Protein AF-A0A968XQ64-F1 (afdb_monomer_lite)

Secondary structure (DSSP, 8-state):
-EEEESS-EEEEPTT--HHHHHHHHHHT----S-SEEEEPTTPEEESTTHHHHHHHTSEEE-SHHHHHHHT--HHHHHHHHHHHHHHHTT--GGGHHHHHTTS-SEE-TTS-EEETTEE---

pLDDT: mean 91.32, std 2.55, range [84.06, 96.0]

Structure (mmCIF, N/CA/C/O backbone):
data_AF-A0A968XQ64-F1
#
_entry.id   AF-A0A968XQ64-F1
#
loop_
_atom_site.group_PDB
_atom_site.id
_atom_site.type_symbol
_atom_site.label_atom_id
_atom_site.label_alt_id
_atom_site.label_comp_id
_atom_site.label_asym_id
_atom_site.label_entity_id
_atom_site.label_seq_id
_atom_site.pdbx_PDB_ins_code
_atom_site.Cartn_x
_atom_site.Cartn_y
_atom_site.Cartn_z
_atom_site.occupancy
_atom_site.B_iso_or_equiv
_atom_site.auth_seq_id
_atom_site.auth_comp_id
_atom_site.auth_asym_id
_atom_site.auth_atom_id
_atom_site.pdbx_PDB_model_num
ATOM 1 N N . MET A 1 1 ? 8.545 10.216 12.886 1.00 91.81 1 MET A N 1
ATOM 2 C CA . MET A 1 1 ? 8.562 9.466 11.618 1.00 91.81 1 MET A CA 1
ATOM 3 C C . MET A 1 1 ? 7.245 9.566 10.878 1.00 91.81 1 MET A C 1
ATOM 5 O O . MET A 1 1 ? 6.188 9.285 11.452 1.00 91.81 1 MET A O 1
ATOM 9 N N . LYS A 1 2 ? 7.327 9.928 9.598 1.00 94.31 2 LYS A N 1
ATOM 10 C CA . LYS A 1 2 ? 6.180 10.206 8.736 1.00 94.31 2 LYS A CA 1
ATOM 11 C C . LYS A 1 2 ? 6.356 9.569 7.358 1.00 94.31 2 LYS A C 1
ATOM 13 O O . LYS A 1 2 ? 7.455 9.553 6.800 1.00 94.31 2 LYS A O 1
ATOM 18 N N . ALA A 1 3 ? 5.264 9.085 6.779 1.00 94.88 3 ALA A N 1
ATOM 19 C CA . ALA A 1 3 ? 5.223 8.571 5.410 1.00 94.88 3 ALA A CA 1
ATOM 20 C C . ALA A 1 3 ? 3.970 9.082 4.689 1.00 94.88 3 ALA A C 1
ATOM 22 O O . ALA A 1 3 ? 2.969 9.372 5.334 1.00 94.88 3 ALA A O 1
ATOM 23 N N . ILE A 1 4 ? 4.012 9.186 3.363 1.00 94.94 4 ILE A N 1
ATOM 24 C CA . ILE A 1 4 ? 2.854 9.544 2.535 1.00 94.94 4 ILE A CA 1
ATOM 25 C C . ILE A 1 4 ? 2.324 8.275 1.876 1.00 94.94 4 ILE A C 1
ATOM 27 O O . ILE A 1 4 ? 3.076 7.561 1.211 1.00 94.94 4 ILE A O 1
ATOM 31 N N . LEU A 1 5 ? 1.033 7.996 2.038 1.00 93.44 5 LEU A N 1
ATOM 32 C CA . LEU A 1 5 ? 0.379 6.887 1.343 1.00 93.44 5 LEU A CA 1
ATOM 33 C C . LEU A 1 5 ? 0.313 7.145 -0.162 1.00 93.44 5 LEU A C 1
ATOM 35 O O . LEU A 1 5 ? -0.023 8.242 -0.595 1.00 93.44 5 LEU A O 1
ATOM 39 N N . ILE A 1 6 ? 0.582 6.123 -0.968 1.00 91.69 6 ILE A N 1
ATOM 40 C CA . ILE A 1 6 ? 0.545 6.236 -2.437 1.00 91.69 6 ILE A CA 1
ATOM 41 C C . ILE A 1 6 ? -0.802 5.756 -2.985 1.00 91.69 6 ILE A C 1
ATOM 43 O O . ILE A 1 6 ? -1.227 6.171 -4.058 1.00 91.69 6 ILE A O 1
ATOM 47 N N . GLN A 1 7 ? -1.496 4.901 -2.235 1.00 84.94 7 GLN A N 1
ATOM 48 C CA . GLN A 1 7 ? -2.798 4.345 -2.591 1.00 84.94 7 GLN A CA 1
ATOM 49 C C . GLN A 1 7 ? -3.752 4.421 -1.397 1.00 84.94 7 GLN A C 1
ATOM 51 O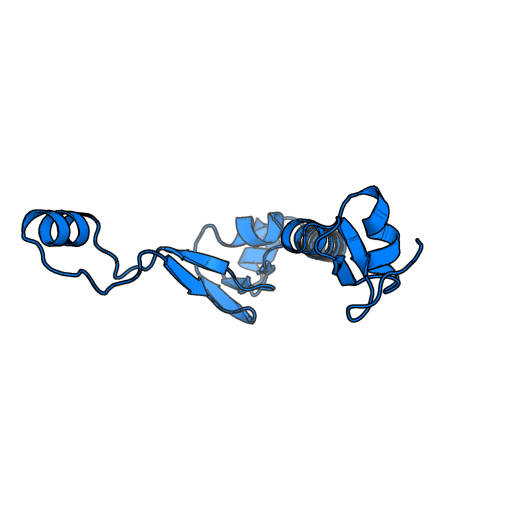 O . GLN A 1 7 ? -3.314 4.531 -0.249 1.00 84.94 7 GLN A O 1
ATOM 56 N N . ASP A 1 8 ? -5.052 4.358 -1.679 1.00 89.31 8 ASP A N 1
ATOM 57 C CA . ASP A 1 8 ? -6.086 4.281 -0.650 1.00 89.31 8 ASP A CA 1
ATOM 58 C C . ASP A 1 8 ? -5.881 3.028 0.212 1.00 89.31 8 ASP A C 1
ATOM 60 O O . ASP A 1 8 ? -5.639 1.931 -0.294 1.00 89.31 8 ASP A O 1
ATOM 64 N N . HIS A 1 9 ? -5.998 3.178 1.529 1.00 84.06 9 HIS A N 1
ATOM 65 C CA . HIS A 1 9 ? -5.785 2.080 2.464 1.00 84.06 9 HIS A CA 1
ATOM 66 C C . HIS A 1 9 ? -6.932 1.964 3.462 1.00 84.06 9 HIS A C 1
ATOM 68 O O . HIS A 1 9 ? -7.425 2.964 3.980 1.00 84.06 9 HIS A O 1
ATOM 74 N N . LYS A 1 10 ? -7.358 0.734 3.766 1.00 86.69 10 LYS A N 1
ATOM 75 C CA . LYS A 1 10 ? -8.344 0.478 4.823 1.00 86.69 10 LYS A CA 1
ATOM 76 C C . LYS A 1 10 ? -7.626 0.405 6.165 1.00 86.69 10 LYS A C 1
ATOM 78 O O . LYS A 1 10 ? -6.891 -0.544 6.422 1.00 86.69 10 LYS A O 1
ATOM 83 N N . ALA A 1 11 ? -7.852 1.396 7.015 1.00 85.56 11 ALA A N 1
ATOM 84 C CA . ALA A 1 11 ? -7.375 1.413 8.388 1.00 85.56 11 ALA A CA 1
ATOM 85 C C . ALA A 1 11 ? -8.512 1.068 9.352 1.00 85.56 11 ALA A C 1
ATOM 87 O O . ALA A 1 11 ? -9.690 1.240 9.037 1.00 85.56 11 ALA A O 1
ATOM 88 N N . LYS A 1 12 ? -8.163 0.606 10.554 1.00 85.81 12 LYS A N 1
ATOM 89 C CA . LYS A 1 12 ? -9.149 0.441 11.624 1.00 85.81 12 LYS A CA 1
ATOM 90 C C . LYS A 1 12 ? -9.691 1.807 12.017 1.00 85.81 12 LYS A C 1
ATOM 92 O O . LYS A 1 12 ? -8.916 2.740 12.211 1.00 85.81 12 LYS A O 1
ATOM 97 N N . ASN A 1 13 ? -11.010 1.912 12.133 1.00 87.38 13 ASN A N 1
ATOM 98 C CA . ASN A 1 13 ? -11.626 3.134 12.618 1.00 87.38 13 ASN A CA 1
ATOM 99 C C . ASN A 1 13 ? -11.298 3.294 14.112 1.00 87.38 13 ASN A C 1
ATOM 101 O O . ASN A 1 13 ? -11.682 2.417 14.889 1.00 87.38 13 ASN A O 1
ATOM 105 N N . PRO A 1 14 ? -10.619 4.373 14.539 1.00 85.62 14 PRO A N 1
ATOM 106 C CA . PRO A 1 14 ? -10.308 4.582 15.952 1.00 85.62 14 PRO A CA 1
ATOM 107 C C . PRO A 1 14 ? -11.564 4.772 16.813 1.00 85.62 14 PRO A C 1
ATOM 109 O O . PRO A 1 14 ? -11.521 4.531 18.013 1.00 85.62 14 PRO A O 1
ATOM 112 N N . HIS A 1 15 ? -12.684 5.172 16.208 1.00 88.00 15 HIS A N 1
ATOM 113 C CA . HIS A 1 15 ? -13.963 5.339 16.895 1.00 88.00 15 HIS A CA 1
ATOM 114 C C . HIS A 1 15 ? -14.784 4.046 16.970 1.00 88.00 15 HIS A C 1
ATOM 116 O O . HIS A 1 15 ? -15.827 4.032 17.621 1.00 88.00 15 HIS A O 1
ATOM 122 N N . PHE A 1 16 ? -14.358 2.973 16.293 1.00 91.12 16 PHE A N 1
ATOM 123 C CA . PHE A 1 16 ? -15.055 1.695 16.358 1.00 91.12 16 PHE A CA 1
ATOM 124 C C . PHE A 1 16 ? -14.762 0.997 17.685 1.00 91.12 16 PHE A C 1
ATOM 126 O O . PHE A 1 16 ? -13.631 0.590 17.955 1.00 91.12 16 PHE A O 1
ATOM 133 N N . ASP A 1 17 ? -15.814 0.779 18.467 1.00 92.38 17 ASP A N 1
ATOM 134 C CA . ASP A 1 17 ? -15.773 -0.003 19.692 1.00 92.38 17 ASP A CA 1
ATOM 135 C C . ASP A 1 17 ? -16.445 -1.363 19.473 1.00 92.38 17 ASP A C 1
ATOM 137 O O . ASP A 1 17 ? -17.641 -1.482 19.188 1.00 92.38 17 ASP A O 1
ATOM 141 N N . ARG A 1 18 ? -15.650 -2.423 19.640 1.00 91.06 18 ARG A N 1
ATOM 142 C CA . ARG A 1 18 ? -16.107 -3.805 19.485 1.00 91.06 18 ARG A CA 1
ATOM 143 C C . ARG A 1 18 ? -17.151 -4.199 20.534 1.00 91.06 18 ARG A C 1
ATOM 145 O O . ARG A 1 18 ? -18.016 -5.016 20.229 1.00 91.06 18 ARG A O 1
ATOM 152 N N . LEU A 1 19 ? -17.056 -3.688 21.759 1.00 92.56 19 LEU A N 1
ATOM 153 C CA . LEU A 1 19 ? -18.000 -4.005 22.829 1.00 92.56 19 LEU A CA 1
ATOM 154 C C . LEU A 1 19 ? -19.354 -3.354 22.562 1.00 92.56 19 LEU A C 1
ATOM 156 O O . LEU A 1 19 ? -20.376 -4.022 22.713 1.00 92.56 19 LEU A O 1
ATOM 160 N N . LEU A 1 20 ? -19.360 -2.101 22.103 1.00 91.31 20 LEU A N 1
ATOM 161 C CA . LEU A 1 20 ? -20.594 -1.407 21.732 1.00 91.31 20 LEU A CA 1
ATOM 162 C C . LEU A 1 20 ? -21.274 -2.061 20.525 1.00 91.31 20 LEU A C 1
ATOM 164 O O . LEU A 1 20 ? -22.484 -2.261 20.565 1.00 91.31 20 LEU A O 1
ATOM 168 N N . ASP A 1 21 ? -20.520 -2.486 19.507 1.00 92.62 21 ASP A N 1
ATOM 169 C CA . ASP A 1 21 ? -21.064 -3.262 18.380 1.00 92.62 21 ASP A CA 1
ATOM 170 C C . ASP A 1 21 ? -21.739 -4.566 18.852 1.00 92.62 21 ASP A C 1
ATOM 172 O O . ASP A 1 21 ? -22.851 -4.899 18.439 1.00 92.62 21 ASP A O 1
ATOM 176 N N . LEU A 1 22 ? -21.099 -5.301 19.769 1.00 92.75 22 LEU A N 1
ATOM 177 C CA . LEU A 1 22 ? -21.662 -6.533 20.334 1.00 92.75 22 LEU A CA 1
ATOM 178 C C . LEU A 1 22 ? -22.902 -6.273 21.198 1.00 92.75 22 LEU A C 1
ATOM 180 O O . LEU A 1 22 ? -23.866 -7.036 21.125 1.00 92.75 22 LEU A O 1
ATOM 184 N N . GLN A 1 23 ? -22.899 -5.210 22.005 1.00 93.88 23 GLN A N 1
ATOM 185 C CA . GLN A 1 23 ? -24.062 -4.812 22.798 1.00 93.88 23 GLN A CA 1
ATOM 186 C C . GLN A 1 23 ? -25.223 -4.382 21.901 1.00 93.88 23 GLN A C 1
ATOM 188 O O . GLN A 1 23 ? -26.336 -4.864 22.093 1.00 93.88 23 GLN A O 1
ATOM 193 N N . ALA A 1 24 ? -24.974 -3.556 20.884 1.00 91.12 24 ALA A N 1
ATOM 194 C CA . ALA A 1 24 ? -25.988 -3.127 19.927 1.00 91.12 24 ALA A CA 1
ATOM 195 C C . ALA A 1 24 ? -26.648 -4.337 19.245 1.00 91.12 24 ALA A C 1
ATOM 197 O O . ALA A 1 24 ? -27.873 -4.453 19.254 1.00 91.12 24 ALA A O 1
ATOM 198 N N . LYS A 1 25 ? -25.847 -5.314 18.793 1.00 91.31 25 LYS A N 1
ATOM 199 C CA . LYS A 1 25 ? -26.342 -6.593 18.252 1.00 91.31 25 LYS A CA 1
ATOM 200 C C . LYS A 1 25 ? -27.174 -7.386 19.256 1.00 91.31 25 LYS A C 1
ATOM 202 O O . LYS A 1 25 ? -28.191 -7.957 18.878 1.00 91.31 25 LYS A O 1
ATOM 207 N N . ARG A 1 26 ? -26.762 -7.421 20.527 1.00 93.25 26 ARG A N 1
ATOM 208 C CA . ARG A 1 26 ? -27.485 -8.123 21.599 1.00 93.25 26 ARG A CA 1
ATOM 209 C C . ARG A 1 26 ? -28.842 -7.487 21.903 1.00 93.25 26 ARG A C 1
ATOM 211 O O . ARG A 1 26 ? -29.785 -8.215 22.193 1.00 93.25 26 ARG A O 1
ATOM 218 N N . PHE A 1 27 ? -28.932 -6.161 21.862 1.00 92.56 27 PHE A N 1
ATOM 219 C CA . PHE A 1 27 ? -30.148 -5.415 22.194 1.00 92.56 27 PHE A CA 1
ATOM 220 C C . PHE A 1 27 ? -30.984 -5.007 20.965 1.00 92.56 27 PHE A C 1
ATOM 222 O O . PHE A 1 27 ? -32.018 -4.367 21.121 1.00 92.56 27 PHE A O 1
ATOM 229 N N . GLY A 1 28 ? -30.577 -5.402 19.754 1.00 92.00 28 GLY A N 1
ATOM 230 C CA . GLY A 1 28 ? -31.334 -5.172 18.519 1.00 92.00 28 GLY A CA 1
ATOM 231 C C . GLY A 1 28 ? -31.223 -3.757 17.943 1.00 92.00 28 GLY A C 1
ATOM 232 O O . GLY A 1 28 ? -32.033 -3.381 17.098 1.00 92.00 28 GLY A O 1
ATOM 233 N N . TYR A 1 29 ? -30.230 -2.973 18.365 1.00 92.38 29 TYR A N 1
ATOM 234 C CA . TYR A 1 29 ? -29.972 -1.636 17.827 1.00 92.38 29 TYR A CA 1
ATOM 235 C C . TYR A 1 29 ? -28.849 -1.663 16.785 1.00 92.38 29 TYR A C 1
ATOM 237 O O . TYR A 1 29 ? -27.983 -2.541 16.788 1.00 92.38 29 TYR A O 1
ATOM 245 N N . LYS A 1 30 ? -28.845 -0.675 15.886 1.00 88.06 30 LYS A N 1
ATOM 246 C CA . LYS A 1 30 ? -27.803 -0.520 14.869 1.00 88.06 30 LYS A CA 1
ATOM 247 C C . LYS A 1 30 ? -26.623 0.272 15.437 1.00 88.06 30 LYS A C 1
ATOM 249 O O . LYS A 1 30 ? -26.809 1.348 15.994 1.00 88.06 30 LYS A O 1
ATOM 254 N N . TYR A 1 31 ? -25.411 -0.255 15.274 1.00 90.06 31 TYR A N 1
ATOM 255 C CA . TYR A 1 31 ? -24.174 0.467 15.566 1.00 90.06 31 TYR A CA 1
ATOM 256 C C . TYR A 1 31 ? -23.647 1.096 14.272 1.00 90.06 31 TYR A C 1
ATOM 258 O O . TYR A 1 31 ? -23.148 0.397 13.392 1.00 90.06 31 TYR A O 1
ATOM 266 N N . ASP A 1 32 ? -23.813 2.411 14.128 1.00 89.88 32 ASP A N 1
ATOM 267 C CA . ASP A 1 32 ? -23.551 3.125 12.869 1.00 89.88 32 ASP A CA 1
ATOM 268 C C . ASP A 1 32 ? -22.073 3.464 12.624 1.00 89.88 32 ASP A C 1
ATOM 270 O O . ASP A 1 32 ? -21.725 4.002 11.573 1.00 89.88 32 ASP A O 1
ATOM 274 N N . VAL A 1 33 ? -21.179 3.140 13.562 1.00 89.06 33 VAL A N 1
ATOM 275 C CA . VAL A 1 33 ? -19.750 3.416 13.395 1.00 89.06 33 VAL A CA 1
ATOM 276 C C . VAL A 1 33 ? -19.112 2.309 12.551 1.00 89.06 33 VAL A C 1
ATOM 278 O O . VAL A 1 33 ? -19.072 1.150 12.978 1.00 89.06 33 VAL A O 1
ATOM 281 N N . PRO A 1 34 ? -18.574 2.623 11.358 1.00 89.81 34 PRO A N 1
ATOM 282 C CA . PRO A 1 34 ? -17.954 1.615 10.515 1.00 89.81 34 PRO A CA 1
ATOM 283 C C . PRO A 1 34 ? -16.680 1.089 11.173 1.00 89.81 34 PRO A C 1
ATOM 285 O O . PRO A 1 34 ? -15.908 1.847 11.759 1.00 89.81 34 PRO A O 1
ATOM 288 N N . ARG A 1 35 ? -16.428 -0.214 11.032 1.00 88.81 35 ARG A N 1
ATOM 289 C CA . ARG A 1 35 ? -15.242 -0.877 11.598 1.00 88.81 35 ARG A CA 1
ATOM 290 C C . ARG A 1 35 ? -13.925 -0.376 11.013 1.00 88.81 35 ARG A C 1
ATOM 292 O O . ARG A 1 35 ? -12.907 -0.344 11.704 1.00 88.81 35 ARG A O 1
ATOM 299 N N . ASP A 1 36 ? -13.950 -0.033 9.735 1.00 91.44 36 ASP A N 1
ATOM 300 C CA . ASP A 1 36 ? -12.785 0.373 8.968 1.00 91.44 36 ASP A CA 1
ATOM 301 C C . ASP A 1 36 ? -13.069 1.719 8.296 1.00 91.44 36 ASP A C 1
ATOM 303 O O . ASP A 1 36 ? -14.190 1.983 7.858 1.00 91.44 36 ASP A O 1
ATOM 307 N N . VAL A 1 37 ? -12.045 2.562 8.214 1.00 90.06 37 VAL A N 1
ATOM 308 C CA . VAL A 1 37 ? -12.054 3.834 7.486 1.00 90.06 37 VAL A CA 1
ATOM 309 C C . VAL A 1 37 ? -11.084 3.751 6.319 1.00 90.06 37 VAL A C 1
ATOM 311 O O . VAL A 1 37 ? -10.045 3.093 6.398 1.00 90.06 37 VAL A O 1
ATOM 314 N N . VAL A 1 38 ? -11.423 4.414 5.217 1.00 89.62 38 VAL A N 1
ATOM 315 C CA . VAL A 1 38 ? -10.521 4.531 4.069 1.00 89.62 38 VAL A CA 1
ATOM 316 C C . VAL A 1 38 ? -9.660 5.770 4.264 1.00 89.62 38 VAL A C 1
ATOM 318 O O . VAL A 1 38 ? -10.167 6.888 4.266 1.00 89.62 38 VAL A O 1
ATOM 321 N N . VAL A 1 39 ? -8.357 5.563 4.418 1.00 89.38 39 VAL A N 1
ATOM 322 C CA . VAL A 1 39 ? -7.355 6.627 4.398 1.00 89.38 39 VAL A CA 1
ATOM 323 C C . VAL A 1 39 ? -6.957 6.860 2.948 1.00 89.38 39 VAL A C 1
ATOM 325 O O . VAL A 1 39 ? -6.575 5.920 2.251 1.00 89.38 39 VAL A O 1
ATOM 328 N N . LYS A 1 40 ? -7.082 8.103 2.487 1.00 91.25 40 LYS A N 1
ATOM 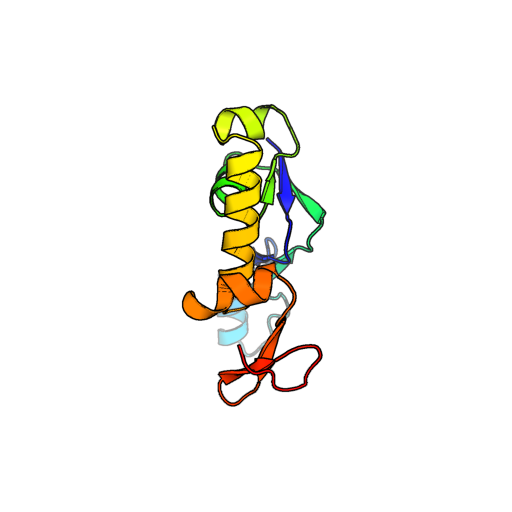329 C CA . LYS A 1 40 ? -6.855 8.465 1.086 1.00 91.25 40 LYS A CA 1
ATOM 330 C C . LYS A 1 40 ? -5.370 8.511 0.738 1.00 91.25 40 LYS A C 1
ATOM 332 O O . LYS A 1 40 ? -4.556 8.940 1.562 1.00 91.25 40 LYS A O 1
ATOM 337 N N . SER A 1 41 ? -5.029 8.139 -0.496 1.00 92.44 41 SER A N 1
ATOM 338 C CA . SER A 1 41 ? -3.703 8.400 -1.070 1.00 92.44 41 SER A CA 1
ATOM 339 C C . SER A 1 41 ? -3.308 9.873 -0.904 1.00 92.44 41 SER A C 1
ATOM 341 O O . SER A 1 41 ? -4.158 10.758 -0.995 1.00 92.44 41 SER A O 1
ATOM 343 N N . GLY A 1 42 ? -2.027 10.145 -0.675 1.00 92.81 42 GLY A N 1
ATOM 344 C CA . GLY A 1 42 ? -1.496 11.481 -0.394 1.00 92.81 42 GLY A CA 1
ATOM 345 C C . GLY A 1 42 ? -1.560 11.879 1.083 1.00 92.81 42 GLY A C 1
ATOM 346 O O . GLY A 1 42 ? -0.932 12.859 1.474 1.00 92.81 42 GLY A O 1
ATOM 347 N N . THR A 1 43 ? -2.257 11.112 1.926 1.00 93.81 43 THR A N 1
ATOM 348 C CA . THR A 1 43 ? -2.325 11.388 3.365 1.00 93.81 43 THR A CA 1
ATOM 349 C C . THR A 1 43 ? -0.987 11.077 4.031 1.00 93.81 43 THR A C 1
ATOM 351 O O . THR A 1 43 ? -0.448 9.975 3.877 1.00 93.81 43 THR A O 1
ATOM 354 N N . THR A 1 44 ? -0.477 12.034 4.808 1.00 94.75 44 THR A N 1
ATOM 355 C CA . THR A 1 44 ? 0.677 11.822 5.683 1.00 94.75 44 THR A CA 1
ATOM 356 C C . THR A 1 44 ? 0.241 11.040 6.913 1.00 94.75 44 THR A C 1
ATOM 358 O O . THR A 1 44 ? -0.608 11.482 7.683 1.00 94.75 44 THR A O 1
ATOM 361 N N . ILE A 1 45 ? 0.839 9.872 7.094 1.00 91.50 45 ILE A N 1
ATOM 362 C CA . ILE A 1 45 ? 0.658 9.019 8.260 1.00 91.50 45 ILE A CA 1
ATOM 363 C C . ILE A 1 45 ? 1.865 9.151 9.181 1.00 91.50 45 ILE A C 1
ATOM 365 O O . ILE A 1 45 ? 3.013 9.198 8.732 1.00 91.50 45 ILE A O 1
ATOM 369 N N . GLU A 1 46 ? 1.600 9.182 10.481 1.00 92.81 46 GLU A N 1
ATOM 370 C CA . GLU A 1 46 ? 2.619 9.332 11.513 1.00 92.81 46 GLU A CA 1
ATOM 371 C C . GLU A 1 46 ? 2.588 8.134 12.457 1.00 92.81 46 GLU A C 1
ATOM 373 O O . GLU A 1 46 ? 1.523 7.634 12.821 1.00 92.81 46 GLU A O 1
ATOM 378 N N . GLY A 1 47 ? 3.765 7.655 12.847 1.00 90.00 47 GLY A N 1
ATOM 379 C CA . GLY A 1 47 ? 3.873 6.560 13.802 1.00 90.00 47 GLY A CA 1
ATOM 380 C C . GLY A 1 47 ? 5.220 5.843 13.747 1.00 90.00 47 GLY A C 1
ATOM 381 O O . GLY A 1 47 ? 5.959 5.966 12.771 1.00 90.00 47 GLY A O 1
ATOM 382 N N . PRO A 1 48 ? 5.553 5.052 14.777 1.00 90.75 48 PRO A N 1
ATOM 383 C CA . PRO A 1 48 ? 6.851 4.383 14.878 1.00 90.75 48 PRO A CA 1
ATOM 384 C C . PRO A 1 48 ? 7.053 3.267 13.839 1.00 90.75 48 PRO A C 1
ATOM 386 O O . PRO A 1 48 ? 8.188 2.884 13.561 1.00 90.75 48 PRO A O 1
ATOM 389 N N . ASP A 1 49 ? 5.967 2.754 13.252 1.00 91.19 49 ASP A N 1
ATOM 390 C CA . ASP A 1 49 ? 5.981 1.619 12.321 1.00 91.19 49 ASP A CA 1
ATOM 391 C C . ASP A 1 4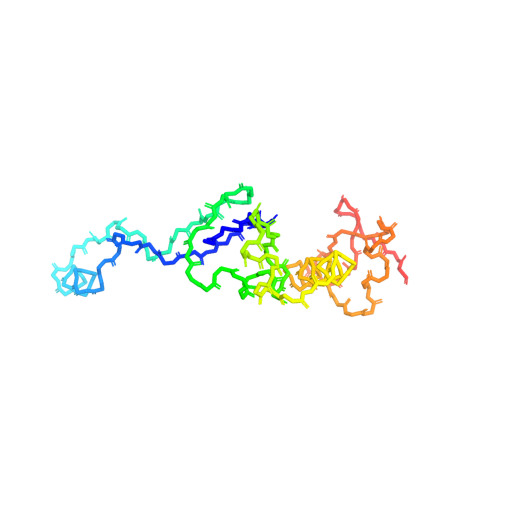9 ? 5.631 1.986 10.869 1.00 91.19 49 ASP A C 1
ATOM 393 O O . ASP A 1 49 ? 5.539 1.101 10.017 1.00 91.19 49 ASP A O 1
ATOM 397 N N . VAL A 1 50 ? 5.491 3.278 10.539 1.00 92.75 50 VAL A N 1
ATOM 398 C CA . VAL A 1 50 ? 5.111 3.713 9.177 1.00 92.75 50 VAL A CA 1
ATOM 399 C C . VAL A 1 50 ? 6.141 3.321 8.110 1.00 92.75 50 VAL A C 1
ATOM 401 O O . VAL A 1 50 ? 5.775 3.054 6.966 1.00 92.75 50 VAL A O 1
ATOM 404 N N . TRP A 1 51 ? 7.415 3.163 8.484 1.00 92.56 51 TRP A N 1
ATOM 405 C CA . TRP A 1 51 ? 8.476 2.648 7.606 1.00 92.56 51 TRP A CA 1
ATOM 406 C C . TRP A 1 51 ? 8.171 1.250 7.038 1.00 92.56 51 TRP A C 1
ATOM 408 O O . TRP A 1 51 ? 8.636 0.905 5.950 1.00 92.56 51 TRP A O 1
ATOM 418 N N . ARG A 1 52 ? 7.355 0.434 7.724 1.00 93.31 52 ARG A N 1
ATOM 419 C CA . ARG A 1 52 ? 6.949 -0.889 7.219 1.00 93.31 52 ARG A CA 1
ATOM 420 C C . ARG A 1 52 ? 6.072 -0.769 5.976 1.00 93.31 52 ARG A C 1
ATOM 422 O O . ARG A 1 52 ? 6.214 -1.573 5.059 1.00 93.31 52 ARG A O 1
ATOM 429 N N . LEU A 1 53 ? 5.218 0.253 5.912 1.00 92.19 53 LEU A N 1
ATOM 430 C CA . LEU A 1 53 ? 4.375 0.524 4.742 1.00 92.19 53 LEU A CA 1
ATOM 431 C C . LEU A 1 53 ? 5.217 0.950 3.538 1.00 92.19 53 LEU A C 1
ATOM 433 O O . LEU A 1 53 ? 4.924 0.545 2.413 1.00 92.19 53 LEU A O 1
ATOM 437 N N . VAL A 1 54 ? 6.315 1.671 3.781 1.00 93.44 54 VAL A N 1
ATOM 438 C CA . VAL A 1 54 ? 7.301 1.993 2.742 1.00 93.44 54 VAL A CA 1
ATOM 439 C C . VAL A 1 54 ? 7.968 0.724 2.208 1.00 93.44 54 VAL A C 1
ATOM 441 O O . VAL A 1 54 ? 8.027 0.520 0.998 1.00 93.44 54 VAL A O 1
ATOM 444 N N . ARG A 1 55 ? 8.392 -0.199 3.082 1.00 93.75 55 ARG A N 1
ATOM 445 C CA . ARG A 1 55 ? 8.984 -1.485 2.652 1.00 93.75 55 ARG A CA 1
ATOM 446 C C . ARG A 1 55 ? 8.017 -2.380 1.876 1.00 93.75 55 ARG A C 1
ATOM 448 O O . ARG A 1 55 ? 8.465 -3.183 1.052 1.00 93.75 55 ARG A O 1
ATOM 455 N N . LEU A 1 56 ? 6.717 -2.256 2.141 1.00 91.62 56 LEU A N 1
ATOM 456 C CA . LEU A 1 56 ? 5.662 -2.929 1.384 1.00 91.62 56 LEU A CA 1
ATOM 457 C C . LEU A 1 56 ? 5.397 -2.270 0.021 1.00 91.62 56 LEU A C 1
ATOM 459 O O . LEU A 1 56 ? 4.852 -2.935 -0.852 1.00 91.62 56 LEU A O 1
ATOM 463 N N . GLY A 1 57 ? 5.805 -1.013 -0.181 1.00 92.31 57 GLY A N 1
ATOM 464 C CA . GLY A 1 57 ? 5.510 -0.227 -1.384 1.00 92.31 57 GLY A CA 1
ATOM 465 C C . GLY A 1 57 ? 4.163 0.503 -1.348 1.00 92.31 57 GLY A C 1
ATOM 466 O O . GLY A 1 57 ? 3.758 1.071 -2.355 1.00 92.31 57 GLY A O 1
ATOM 467 N N . ALA A 1 58 ? 3.475 0.513 -0.204 1.00 92.12 58 ALA A N 1
ATOM 468 C CA . ALA A 1 58 ? 2.186 1.191 -0.030 1.00 92.12 58 ALA A CA 1
ATOM 469 C C . ALA A 1 58 ? 2.330 2.699 0.272 1.00 92.12 58 ALA A C 1
ATOM 471 O O . ALA A 1 58 ? 1.368 3.461 0.152 1.00 92.12 58 ALA A O 1
ATOM 472 N N . ALA A 1 59 ? 3.523 3.129 0.691 1.00 94.69 59 ALA A N 1
ATOM 473 C CA . ALA A 1 59 ? 3.834 4.499 1.084 1.00 94.69 59 ALA A CA 1
ATOM 474 C C . ALA A 1 59 ? 5.234 4.922 0.604 1.00 94.69 59 ALA A C 1
ATOM 476 O O . ALA A 1 59 ? 6.089 4.073 0.349 1.00 94.69 59 ALA A O 1
ATOM 477 N N . VAL A 1 60 ? 5.486 6.230 0.535 1.00 95.62 60 VAL A N 1
ATOM 478 C CA . VAL A 1 60 ? 6.826 6.818 0.376 1.00 95.62 60 VAL A CA 1
ATOM 479 C C . VAL A 1 60 ? 7.260 7.513 1.668 1.00 95.62 60 VAL A C 1
ATOM 481 O O . VAL A 1 60 ? 6.413 8.041 2.392 1.00 95.62 60 VAL A O 1
ATOM 484 N N . PRO A 1 61 ? 8.562 7.538 1.991 1.00 96.00 61 PRO A N 1
ATOM 485 C CA . PRO A 1 61 ? 9.034 8.222 3.187 1.00 96.00 61 PRO A CA 1
ATOM 486 C C . PRO A 1 61 ? 8.867 9.741 3.036 1.00 96.00 61 PRO A C 1
ATOM 488 O O . PRO A 1 61 ? 9.238 10.312 2.008 1.00 96.00 61 PRO A O 1
ATOM 491 N N . HIS A 1 62 ? 8.324 10.393 4.066 1.00 95.62 62 HIS A N 1
ATOM 492 C CA . HIS A 1 62 ? 8.096 11.841 4.069 1.00 95.62 62 HIS A CA 1
ATOM 493 C C . HIS A 1 62 ? 9.227 12.604 4.766 1.00 95.62 62 HIS A C 1
ATOM 495 O O . HIS A 1 62 ? 9.636 13.658 4.290 1.00 95.62 62 HIS A O 1
ATOM 501 N N . ASP A 1 63 ? 9.759 12.050 5.858 1.00 94.56 63 ASP A N 1
ATOM 502 C CA . ASP A 1 63 ? 10.876 12.613 6.617 1.00 94.56 63 ASP A CA 1
ATOM 503 C C . ASP A 1 63 ? 12.147 11.750 6.524 1.00 94.56 63 ASP A C 1
ATOM 505 O O . ASP A 1 63 ? 12.121 10.596 6.081 1.00 94.56 63 ASP A O 1
ATOM 509 N N . GLN A 1 64 ? 13.282 12.333 6.924 1.00 92.88 64 GLN A N 1
ATOM 510 C CA . GLN A 1 64 ? 14.581 11.654 6.899 1.00 92.88 64 GLN A CA 1
ATOM 511 C C . GLN A 1 64 ? 14.615 10.465 7.868 1.00 92.88 64 GLN A C 1
ATOM 513 O O . GLN A 1 64 ? 15.117 9.405 7.510 1.00 92.88 64 GLN A O 1
ATOM 518 N N . GLU A 1 65 ? 13.976 10.593 9.036 1.00 94.38 65 GLU A N 1
ATOM 519 C CA . GLU A 1 65 ? 13.848 9.504 10.012 1.00 94.38 65 GLU A CA 1
ATOM 520 C C . GLU A 1 65 ? 13.214 8.246 9.384 1.00 94.38 65 GLU A C 1
ATOM 522 O O . GLU A 1 65 ? 13.675 7.126 9.614 1.00 94.38 65 GLU A O 1
ATOM 527 N N . CYS A 1 66 ? 12.180 8.407 8.544 1.00 93.88 66 CYS A N 1
ATOM 528 C CA . CYS A 1 66 ? 11.562 7.288 7.835 1.00 93.88 66 CYS A CA 1
ATOM 529 C C . CYS A 1 66 ? 12.486 6.695 6.768 1.00 93.88 66 CYS A C 1
ATOM 531 O O . CYS A 1 66 ? 12.530 5.471 6.620 1.00 93.88 66 CYS A O 1
ATOM 533 N N . ARG A 1 67 ? 13.230 7.538 6.037 1.00 93.31 67 ARG A N 1
ATOM 534 C CA . ARG A 1 67 ? 14.205 7.090 5.023 1.00 93.31 67 ARG A CA 1
ATOM 535 C C . ARG A 1 67 ? 15.292 6.229 5.656 1.00 93.31 67 ARG A C 1
ATOM 537 O O . ARG A 1 67 ? 15.494 5.097 5.215 1.00 93.31 67 ARG A O 1
ATOM 544 N N . ASP A 1 68 ? 15.904 6.730 6.723 1.00 93.69 68 ASP A N 1
ATOM 545 C CA . ASP A 1 68 ? 17.006 6.067 7.421 1.00 93.69 68 ASP A CA 1
ATOM 546 C C . ASP A 1 68 ? 16.557 4.722 7.995 1.00 93.69 68 ASP A C 1
ATOM 548 O O . ASP A 1 68 ? 17.224 3.702 7.823 1.00 93.69 68 ASP A O 1
ATOM 552 N N . ARG A 1 69 ? 15.369 4.685 8.610 1.00 93.62 69 ARG A N 1
ATOM 553 C CA . ARG A 1 69 ? 14.833 3.453 9.199 1.00 93.62 69 ARG A CA 1
ATOM 554 C C . ARG A 1 69 ? 14.347 2.441 8.165 1.00 93.62 69 ARG A C 1
ATOM 556 O O . ARG A 1 69 ? 14.377 1.239 8.424 1.00 93.62 69 ARG A O 1
ATOM 563 N N . CYS A 1 70 ? 13.870 2.903 7.010 1.00 92.88 70 CYS A N 1
ATOM 564 C CA . CYS A 1 70 ? 13.495 2.024 5.907 1.00 92.88 70 CYS A CA 1
ATOM 565 C C . CYS A 1 70 ? 14.726 1.314 5.321 1.00 92.88 70 CYS A C 1
ATOM 567 O O . CYS A 1 70 ? 14.630 0.138 4.958 1.00 92.88 70 CYS A O 1
ATOM 569 N N . GLY A 1 71 ? 15.869 2.011 5.259 1.00 93.19 71 GLY A N 1
ATOM 570 C CA . GLY A 1 71 ? 17.141 1.460 4.785 1.00 93.19 71 GLY A CA 1
ATOM 571 C C . GLY A 1 71 ? 17.124 1.054 3.308 1.00 93.19 71 GLY A C 1
ATOM 572 O O . GLY A 1 71 ? 17.877 0.171 2.904 1.00 93.19 71 GLY A O 1
ATOM 573 N N . LEU A 1 72 ? 16.227 1.643 2.513 1.00 93.06 72 LEU A N 1
ATOM 574 C CA . LEU A 1 72 ? 16.099 1.394 1.079 1.00 93.06 72 LEU A CA 1
ATOM 575 C C . LEU A 1 72 ? 16.581 2.607 0.286 1.00 93.06 72 LEU A C 1
ATOM 577 O O . LEU A 1 72 ? 16.330 3.751 0.660 1.00 93.06 72 LEU A O 1
ATOM 581 N N . THR A 1 73 ? 17.213 2.337 -0.850 1.00 94.31 73 THR A N 1
ATOM 582 C CA . THR A 1 73 ? 17.528 3.353 -1.863 1.00 94.31 73 THR A CA 1
ATOM 583 C C . THR A 1 73 ? 16.258 3.847 -2.560 1.00 94.31 73 THR A C 1
ATOM 585 O O . THR A 1 73 ? 15.226 3.166 -2.567 1.00 94.31 73 THR A O 1
ATOM 588 N N . SER A 1 74 ? 16.329 5.021 -3.186 1.00 91.62 74 SER A N 1
ATOM 589 C CA . SER A 1 74 ? 15.217 5.597 -3.951 1.00 91.62 74 SER A CA 1
ATOM 590 C C . SER A 1 74 ? 14.725 4.649 -5.052 1.00 91.62 74 SER A C 1
ATOM 592 O O . SER A 1 74 ? 13.520 4.487 -5.245 1.00 91.62 74 SER A O 1
ATOM 594 N N . GLU A 1 75 ? 15.644 3.953 -5.720 1.00 92.75 75 GLU A N 1
ATOM 595 C CA . GLU A 1 75 ? 15.357 2.987 -6.782 1.00 92.75 75 GLU A CA 1
ATOM 596 C C . GLU A 1 75 ? 14.630 1.753 -6.233 1.00 92.75 75 GLU A C 1
ATOM 598 O O . GLU A 1 75 ? 13.672 1.253 -6.830 1.00 92.75 75 GLU A O 1
ATOM 603 N N . GLN A 1 76 ? 15.044 1.267 -5.059 1.00 93.69 76 GLN A N 1
ATOM 604 C CA . GLN A 1 76 ? 14.372 0.157 -4.384 1.00 93.69 76 GLN A CA 1
ATOM 605 C C . GLN A 1 76 ? 12.966 0.543 -3.928 1.00 93.69 76 GLN A C 1
ATOM 607 O O . GLN A 1 76 ? 12.047 -0.264 -4.077 1.00 93.69 76 GLN A O 1
ATOM 612 N N . ILE A 1 77 ? 12.781 1.761 -3.410 1.00 93.12 77 ILE A N 1
ATOM 613 C CA . ILE A 1 77 ? 11.459 2.277 -3.043 1.00 93.12 77 ILE A CA 1
ATOM 614 C C . ILE A 1 77 ? 10.571 2.325 -4.287 1.00 93.12 77 ILE A C 1
ATOM 616 O O . ILE A 1 77 ? 9.505 1.716 -4.279 1.00 93.12 77 ILE A O 1
ATOM 620 N N . ALA A 1 78 ? 11.025 2.934 -5.385 1.00 91.25 78 ALA A N 1
ATOM 621 C CA . ALA A 1 78 ? 10.264 2.984 -6.635 1.00 91.25 78 ALA A CA 1
ATOM 622 C C . ALA A 1 78 ? 9.876 1.579 -7.142 1.00 91.25 78 ALA A C 1
ATOM 624 O O . ALA A 1 78 ? 8.726 1.334 -7.513 1.00 91.25 78 ALA A O 1
ATOM 625 N N . SER A 1 79 ? 10.802 0.618 -7.075 1.00 91.12 79 SER A N 1
ATOM 626 C CA . SER A 1 79 ? 10.543 -0.781 -7.441 1.00 91.12 79 SER A CA 1
ATOM 627 C C . SER A 1 79 ? 9.489 -1.450 -6.546 1.00 91.12 79 SER A C 1
ATOM 629 O O . SER A 1 79 ? 8.629 -2.195 -7.035 1.00 91.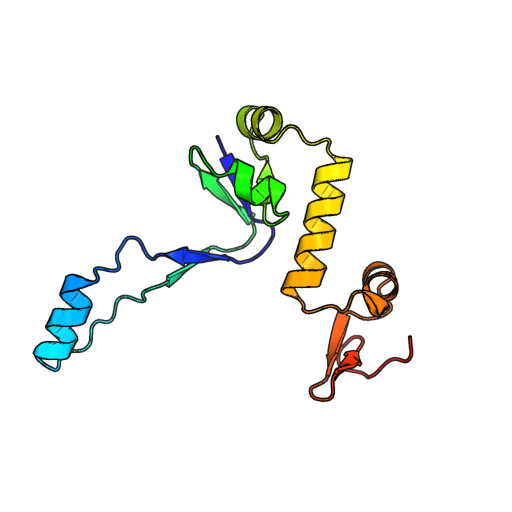12 79 SER A O 1
ATOM 631 N N . LYS A 1 80 ? 9.507 -1.173 -5.234 1.00 92.88 80 LYS A N 1
ATOM 632 C CA . LYS A 1 80 ? 8.486 -1.651 -4.289 1.00 92.88 80 LYS A CA 1
ATOM 633 C C . LYS A 1 80 ? 7.125 -1.039 -4.577 1.00 92.88 80 LYS A C 1
ATOM 635 O O . LYS A 1 80 ? 6.153 -1.785 -4.612 1.00 92.88 80 LYS A O 1
ATOM 640 N N . VAL A 1 81 ? 7.066 0.264 -4.836 1.00 92.38 81 VAL A N 1
ATOM 641 C CA . VAL A 1 81 ? 5.826 0.972 -5.181 1.00 92.38 81 VAL A CA 1
ATOM 642 C C . VAL A 1 81 ? 5.194 0.383 -6.440 1.00 92.38 81 VAL A C 1
ATOM 644 O O . VAL A 1 81 ? 4.036 -0.028 -6.410 1.00 92.38 81 VAL A O 1
ATOM 647 N N . ALA A 1 82 ? 5.975 0.216 -7.510 1.00 88.62 82 ALA A N 1
ATOM 648 C CA . ALA A 1 82 ? 5.492 -0.429 -8.731 1.00 88.62 82 ALA A CA 1
ATOM 649 C C . ALA A 1 82 ? 5.019 -1.869 -8.466 1.00 88.62 82 ALA A C 1
ATOM 651 O O . ALA A 1 82 ? 3.980 -2.304 -8.957 1.00 88.62 82 ALA A O 1
ATOM 652 N N . SER A 1 83 ? 5.771 -2.623 -7.656 1.00 88.69 83 SER A N 1
ATOM 653 C CA . SER A 1 83 ? 5.403 -3.995 -7.290 1.00 88.69 83 SER A CA 1
ATOM 654 C C . SER A 1 83 ? 4.086 -4.068 -6.519 1.00 88.69 83 SER A C 1
ATOM 656 O O . SER A 1 83 ? 3.294 -4.982 -6.755 1.00 88.69 83 SER A O 1
ATOM 658 N N . TYR A 1 84 ? 3.864 -3.117 -5.615 1.00 90.25 84 TYR A N 1
ATOM 659 C CA . TYR A 1 84 ? 2.643 -3.007 -4.832 1.00 90.25 84 TYR A CA 1
ATOM 660 C C . TYR A 1 84 ? 1.440 -2.704 -5.726 1.00 90.25 84 TYR A C 1
ATOM 662 O O . TYR A 1 84 ? 0.404 -3.347 -5.578 1.00 90.25 84 TYR A O 1
ATOM 670 N N . GLU A 1 85 ? 1.596 -1.827 -6.722 1.00 88.62 85 GLU A N 1
ATOM 671 C CA . GLU A 1 85 ? 0.527 -1.528 -7.676 1.00 88.62 85 GLU A CA 1
ATOM 672 C C . GLU A 1 85 ? 0.072 -2.764 -8.464 1.00 88.62 85 GLU A C 1
ATOM 674 O O . GLU A 1 85 ? -1.135 -2.987 -8.585 1.00 88.62 85 GLU A O 1
ATOM 679 N N . PHE A 1 86 ? 0.996 -3.619 -8.927 1.00 89.25 86 PHE A N 1
ATOM 680 C CA . PHE A 1 86 ? 0.606 -4.865 -9.603 1.00 89.25 86 PHE A CA 1
ATOM 681 C C . PHE A 1 86 ? -0.242 -5.757 -8.702 1.00 89.25 86 PHE A C 1
ATOM 683 O O . PHE A 1 86 ? -1.219 -6.336 -9.161 1.00 89.25 86 PHE A O 1
ATOM 690 N N . ILE A 1 87 ? 0.137 -5.889 -7.429 1.00 88.00 87 ILE A N 1
ATOM 691 C CA . ILE A 1 87 ? -0.584 -6.733 -6.472 1.00 88.00 87 ILE A CA 1
ATOM 692 C C . ILE A 1 87 ? -1.965 -6.138 -6.200 1.00 88.00 87 ILE A C 1
ATOM 694 O O . ILE A 1 87 ? -2.958 -6.856 -6.263 1.00 88.00 87 ILE A O 1
ATOM 698 N N . HIS A 1 88 ? -2.030 -4.830 -5.954 1.00 85.12 88 HIS A N 1
ATOM 699 C CA . HIS A 1 88 ? -3.272 -4.133 -5.647 1.00 85.12 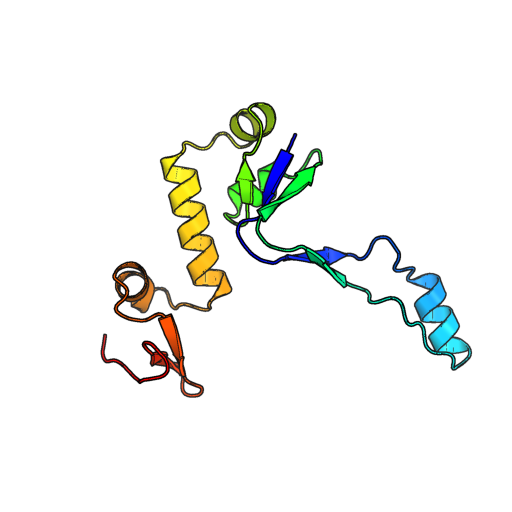88 HIS A CA 1
ATOM 700 C C . HIS A 1 88 ? -4.280 -4.195 -6.803 1.00 85.12 88 HIS A C 1
ATOM 702 O O . HIS A 1 88 ? -5.472 -4.382 -6.577 1.00 85.12 88 HIS A O 1
ATOM 708 N N . ARG A 1 89 ? -3.808 -4.089 -8.050 1.00 85.56 89 ARG A N 1
ATOM 709 C CA . ARG A 1 89 ? -4.645 -4.219 -9.253 1.00 85.56 89 ARG A CA 1
ATOM 710 C C . ARG A 1 89 ? -4.866 -5.667 -9.709 1.00 85.56 89 ARG A C 1
ATOM 712 O O . ARG A 1 89 ? -5.491 -5.882 -10.740 1.00 85.56 89 ARG A O 1
ATOM 719 N N . GLY A 1 90 ? -4.334 -6.661 -8.994 1.00 90.06 90 GLY A N 1
ATOM 720 C CA . GLY A 1 90 ? -4.471 -8.072 -9.371 1.00 90.06 90 GLY A CA 1
ATOM 721 C C . GLY A 1 90 ? -3.734 -8.460 -10.660 1.00 90.06 90 GLY A C 1
ATOM 722 O O . GLY A 1 90 ? -4.085 -9.442 -11.307 1.00 90.06 90 GLY A O 1
ATOM 723 N N . ILE A 1 91 ? -2.700 -7.715 -11.058 1.00 93.31 91 ILE A N 1
ATOM 724 C CA . ILE A 1 91 ? -1.933 -7.958 -12.284 1.00 93.31 91 ILE A CA 1
ATOM 725 C C . ILE A 1 91 ? -1.054 -9.206 -12.138 1.00 93.31 91 ILE A C 1
ATOM 727 O O . ILE A 1 91 ? -0.041 -9.212 -11.423 1.00 93.31 91 ILE A O 1
ATOM 731 N N . SER A 1 92 ? -1.421 -10.258 -12.880 1.00 92.00 92 SER A N 1
ATOM 732 C CA . SER A 1 92 ? -0.613 -11.469 -13.060 1.00 92.00 92 SER A CA 1
ATOM 733 C C . SER A 1 92 ? 0.835 -11.147 -13.420 1.00 92.00 92 SER A C 1
ATOM 735 O O . SER A 1 92 ? 1.121 -10.235 -14.198 1.00 92.00 92 SER A O 1
ATOM 737 N N . ARG A 1 93 ? 1.766 -11.954 -12.896 1.00 90.19 93 ARG A N 1
ATOM 738 C CA . ARG A 1 93 ? 3.207 -11.814 -13.144 1.00 90.19 93 ARG A CA 1
ATOM 739 C C . ARG A 1 93 ? 3.546 -11.809 -14.637 1.00 90.19 93 ARG A C 1
ATOM 741 O O . ARG A 1 93 ? 4.428 -11.049 -15.024 1.00 90.19 93 ARG A O 1
ATOM 748 N N . LEU A 1 94 ? 2.835 -12.604 -15.440 1.00 92.06 94 LEU A N 1
ATOM 749 C CA . LEU A 1 94 ? 3.038 -12.712 -16.889 1.00 92.06 94 LEU A CA 1
ATOM 750 C C . LEU A 1 94 ? 2.751 -11.398 -17.623 1.00 92.06 94 LEU A C 1
ATOM 752 O O . LEU A 1 94 ? 3.403 -11.097 -18.614 1.00 92.06 94 LEU A O 1
ATOM 756 N N . HIS A 1 95 ? 1.831 -10.583 -17.105 1.00 92.31 95 HIS A N 1
ATOM 757 C CA . HIS A 1 95 ? 1.398 -9.356 -17.769 1.00 92.31 95 HIS A CA 1
ATOM 758 C C . HIS A 1 95 ? 1.948 -8.073 -17.127 1.00 92.31 95 HIS A C 1
ATOM 760 O O . HIS A 1 95 ? 1.636 -6.970 -17.567 1.00 92.31 95 HIS A O 1
ATOM 766 N N . ARG A 1 96 ? 2.820 -8.177 -16.111 1.00 91.56 96 ARG A N 1
ATOM 767 C CA . ARG A 1 96 ? 3.424 -6.997 -15.459 1.00 91.56 96 ARG A CA 1
ATOM 768 C C . ARG A 1 96 ? 4.246 -6.144 -16.419 1.00 91.56 96 ARG A C 1
ATOM 770 O O . ARG A 1 96 ? 4.247 -4.928 -16.281 1.00 91.56 96 ARG A O 1
ATOM 777 N N . GLN A 1 97 ? 4.942 -6.774 -17.367 1.00 91.44 97 GLN A N 1
ATOM 778 C CA . GLN A 1 97 ? 5.707 -6.069 -18.398 1.00 91.44 97 GLN A CA 1
ATOM 779 C C . GLN A 1 97 ? 4.773 -5.196 -19.248 1.00 91.44 97 GLN A C 1
ATOM 781 O O . GLN A 1 97 ? 4.985 -3.996 -19.369 1.00 91.44 97 GLN A O 1
ATOM 786 N N . ALA A 1 98 ? 3.686 -5.783 -19.745 1.00 91.88 98 ALA A N 1
ATOM 787 C CA . ALA A 1 98 ? 2.705 -5.081 -20.561 1.00 91.88 98 ALA A CA 1
ATOM 788 C C . ALA A 1 98 ? 1.978 -3.970 -19.799 1.00 91.88 98 ALA A C 1
ATOM 790 O O . ALA A 1 98 ? 1.757 -2.899 -20.351 1.00 91.88 98 ALA A O 1
ATOM 791 N N . PHE A 1 99 ? 1.669 -4.187 -18.519 1.00 91.44 99 PHE A N 1
ATOM 792 C CA . PHE A 1 99 ? 1.122 -3.141 -17.659 1.00 91.44 99 PHE A CA 1
ATOM 793 C C . PHE A 1 99 ? 2.104 -1.970 -17.497 1.00 91.44 99 PHE A C 1
ATOM 795 O O . PHE A 1 99 ? 1.712 -0.818 -17.637 1.00 91.44 99 PHE A O 1
ATOM 802 N N . ARG A 1 100 ? 3.395 -2.243 -17.244 1.00 89.38 100 ARG A N 1
ATOM 803 C CA . ARG A 1 100 ? 4.431 -1.193 -17.130 1.00 89.38 100 ARG A CA 1
ATOM 804 C C . ARG A 1 100 ? 4.592 -0.385 -18.413 1.00 89.38 100 ARG A C 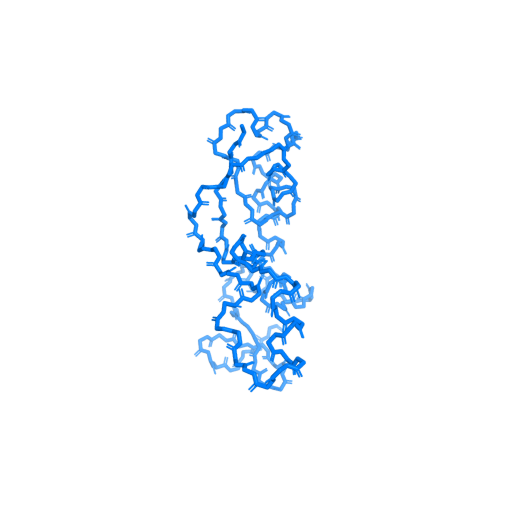1
ATOM 806 O O . ARG A 1 100 ? 4.846 0.808 -18.347 1.00 89.38 100 ARG A O 1
ATOM 813 N N . GLU A 1 101 ? 4.458 -1.043 -19.557 1.00 91.50 101 GLU A N 1
ATOM 814 C CA . GLU A 1 101 ? 4.534 -0.422 -20.882 1.00 91.50 101 GLU A CA 1
ATOM 815 C C . GLU A 1 101 ? 3.233 0.295 -21.280 1.00 91.50 101 GLU A C 1
ATOM 817 O O . GLU A 1 101 ? 3.155 0.848 -22.373 1.00 91.50 101 GLU A O 1
ATOM 822 N N . GLY A 1 102 ? 2.199 0.277 -20.428 1.00 89.69 102 GLY A N 1
ATOM 823 C CA . GLY A 1 102 ? 0.902 0.889 -20.720 1.00 89.69 102 GLY A CA 1
ATOM 824 C C . GLY A 1 102 ? 0.084 0.147 -21.781 1.00 89.69 102 GLY A C 1
ATOM 825 O O . GLY A 1 102 ? -0.898 0.681 -22.282 1.00 89.69 102 GLY A O 1
ATOM 826 N N . ARG A 1 103 ? 0.453 -1.095 -22.122 1.00 92.75 103 ARG A N 1
ATOM 827 C CA . ARG A 1 103 ? -0.290 -1.943 -23.071 1.00 92.75 103 ARG A CA 1
ATOM 828 C C . ARG A 1 103 ? -1.554 -2.556 -22.464 1.00 92.75 103 ARG A C 1
ATOM 830 O O . ARG A 1 103 ? -2.352 -3.121 -23.199 1.00 92.75 103 ARG A O 1
ATOM 837 N N . MET A 1 104 ? -1.732 -2.457 -21.146 1.00 93.56 104 MET A N 1
ATOM 838 C CA . MET A 1 104 ? -2.939 -2.859 -20.420 1.00 93.56 104 MET A CA 1
ATOM 839 C C . MET A 1 104 ? -3.088 -2.067 -19.117 1.00 93.56 104 MET A C 1
ATOM 841 O O . MET A 1 104 ? -2.094 -1.589 -18.572 1.00 93.56 104 MET A O 1
ATOM 845 N N . ASN A 1 105 ? -4.301 -2.003 -18.570 1.00 92.25 105 ASN A N 1
ATOM 846 C CA . ASN A 1 105 ? -4.598 -1.371 -17.282 1.00 92.25 105 ASN A CA 1
ATOM 847 C C . ASN A 1 105 ? -5.368 -2.275 -16.292 1.00 92.25 105 ASN A C 1
ATOM 849 O O . ASN A 1 105 ? -5.546 -1.885 -15.132 1.00 92.25 105 ASN A O 1
ATOM 853 N N . GLY A 1 106 ? -5.766 -3.483 -16.707 1.00 92.31 106 GLY A N 1
ATOM 854 C CA . GLY A 1 106 ? -6.499 -4.429 -15.867 1.00 92.31 106 GLY A CA 1
ATOM 855 C C . GLY A 1 106 ? -6.942 -5.686 -16.614 1.00 92.31 106 GLY A C 1
ATOM 856 O O . GLY A 1 106 ? -6.346 -6.063 -17.623 1.00 92.31 106 GLY A O 1
ATOM 857 N N . TYR A 1 107 ? -7.981 -6.330 -16.087 1.00 93.88 107 TYR A N 1
ATOM 858 C CA . TYR A 1 107 ? -8.659 -7.460 -16.717 1.00 93.88 107 TYR A CA 1
ATOM 859 C C . TYR A 1 107 ? -10.147 -7.158 -16.885 1.00 93.88 107 TYR A C 1
ATOM 861 O O . TYR A 1 107 ? -10.691 -6.333 -16.150 1.00 93.88 107 TYR A O 1
ATOM 869 N N . ASP A 1 108 ? -10.791 -7.811 -17.847 1.00 92.19 108 ASP A N 1
ATOM 870 C CA . ASP A 1 108 ? -12.250 -7.912 -17.895 1.00 92.19 108 ASP A CA 1
ATOM 871 C C . ASP A 1 108 ? -12.770 -8.972 -16.901 1.00 92.19 108 ASP A C 1
ATOM 873 O O . ASP A 1 108 ? -11.996 -9.664 -16.231 1.00 92.19 108 ASP A O 1
ATOM 877 N N . ASP A 1 109 ? -14.094 -9.131 -16.838 1.00 90.81 109 ASP A N 1
ATOM 878 C CA . ASP A 1 109 ? -14.765 -10.124 -15.984 1.00 90.81 109 ASP A CA 1
ATOM 879 C C . ASP A 1 109 ? -14.397 -11.579 -16.333 1.00 90.81 109 ASP A C 1
ATOM 881 O O . ASP A 1 109 ? -14.580 -12.483 -15.518 1.00 90.81 109 ASP A O 1
ATOM 885 N N . ASN A 1 110 ? -13.846 -11.815 -17.528 1.00 90.44 110 ASN A N 1
ATOM 886 C CA . ASN A 1 110 ? -13.406 -13.126 -18.000 1.00 90.44 110 ASN A CA 1
ATOM 887 C C . ASN A 1 110 ? -11.906 -13.369 -17.754 1.00 90.44 110 ASN A C 1
ATOM 889 O O . ASN A 1 110 ? -11.391 -14.433 -18.099 1.00 90.44 110 ASN A O 1
ATOM 893 N N . GLY A 1 111 ? -11.188 -12.402 -17.175 1.00 88.50 111 GLY A N 1
ATOM 894 C CA . GLY A 1 111 ? -9.749 -12.489 -16.937 1.00 88.50 111 GLY A CA 1
ATOM 895 C C . GLY A 1 111 ? -8.880 -12.201 -18.166 1.00 88.50 111 GLY A C 1
ATOM 896 O O . GLY A 1 111 ? -7.677 -12.473 -18.129 1.00 88.50 111 GLY A O 1
ATOM 897 N N . ASN A 1 112 ? -9.437 -11.644 -19.244 1.00 92.31 112 ASN A N 1
ATOM 898 C CA . ASN A 1 112 ? -8.659 -11.199 -20.398 1.00 92.31 112 ASN A CA 1
ATOM 899 C C . ASN A 1 112 ? -8.027 -9.836 -20.117 1.00 92.31 112 ASN A C 1
ATOM 901 O O . ASN A 1 112 ? -8.684 -8.975 -19.529 1.00 92.31 112 ASN A O 1
ATOM 905 N N . PRO A 1 113 ? -6.778 -9.595 -20.545 1.00 93.12 113 PRO A N 1
ATOM 906 C CA . PRO A 1 113 ? -6.163 -8.290 -20.377 1.00 93.12 113 PRO A CA 1
ATOM 907 C C . PRO A 1 113 ? -6.944 -7.195 -21.104 1.00 93.12 113 PRO A C 1
ATOM 909 O O . PRO A 1 113 ? -7.362 -7.380 -22.249 1.00 93.12 113 PRO A O 1
ATOM 912 N N . THR A 1 114 ? -7.102 -6.040 -20.463 1.00 93.31 114 THR A N 1
ATOM 913 C CA . THR A 1 114 ? -7.816 -4.892 -21.031 1.00 93.31 114 THR A CA 1
ATOM 914 C C . THR A 1 114 ? -6.984 -3.620 -21.008 1.00 93.31 114 THR A C 1
ATOM 916 O O . THR A 1 114 ? -6.110 -3.436 -20.160 1.00 93.31 114 THR A O 1
ATOM 919 N N . LEU A 1 115 ? -7.275 -2.729 -21.954 1.00 93.62 115 LEU A N 1
ATOM 920 C CA . LEU A 1 115 ? -6.833 -1.341 -21.974 1.00 93.62 115 LEU A CA 1
ATOM 921 C C . LEU A 1 115 ? -8.064 -0.465 -22.215 1.00 93.62 115 LEU A C 1
ATOM 923 O O . LEU A 1 115 ? -8.803 -0.680 -23.174 1.00 93.62 115 LEU A O 1
ATOM 927 N N . ASP A 1 116 ? -8.320 0.475 -21.308 1.00 89.69 116 ASP A N 1
ATOM 928 C CA . ASP A 1 116 ? -9.478 1.382 -21.345 1.00 89.69 116 ASP A CA 1
ATOM 929 C C . ASP A 1 116 ? -10.823 0.662 -21.560 1.00 89.69 116 ASP A C 1
ATOM 931 O O . ASP A 1 116 ? -11.698 1.111 -22.299 1.00 89.69 116 ASP A O 1
ATOM 935 N N . GLY A 1 117 ? -10.969 -0.505 -20.921 1.00 85.94 117 GLY A N 1
ATOM 936 C CA . GLY A 1 117 ? -12.172 -1.339 -20.987 1.00 85.94 117 GLY A CA 1
ATOM 937 C C . GLY A 1 117 ? -12.298 -2.198 -22.248 1.00 85.94 117 GLY A C 1
ATOM 938 O O . GLY A 1 117 ? -13.276 -2.928 -22.382 1.00 85.94 117 GLY A O 1
ATOM 939 N N . LYS A 1 118 ? -11.327 -2.153 -23.167 1.00 90.19 118 LYS A N 1
ATOM 940 C CA . LYS A 1 118 ? -11.307 -2.992 -24.373 1.00 90.19 118 LYS A CA 1
ATOM 941 C C . LYS A 1 118 ? -10.313 -4.141 -24.211 1.00 90.19 118 LYS A C 1
ATOM 943 O O . LYS A 1 118 ? -9.214 -3.903 -23.708 1.00 90.19 118 LYS A O 1
ATOM 948 N N . PRO A 1 119 ? -10.652 -5.367 -24.642 1.00 90.69 119 PRO A N 1
ATOM 949 C CA . PRO A 1 119 ? -9.728 -6.490 -24.585 1.00 90.69 119 PRO A CA 1
ATOM 950 C C . PRO A 1 119 ? -8.526 -6.243 -25.500 1.00 90.69 119 PRO A C 1
ATOM 952 O O . PRO A 1 119 ? -8.672 -5.776 -26.632 1.00 90.69 119 PRO A O 1
ATOM 955 N N . VAL A 1 120 ? -7.335 -6.573 -25.008 1.00 91.38 120 VAL A N 1
ATOM 956 C CA . VAL A 1 120 ? -6.067 -6.445 -25.730 1.00 91.38 120 VAL A CA 1
ATOM 957 C C . VAL A 1 120 ? -5.323 -7.773 -25.736 1.00 91.38 120 VAL A C 1
ATOM 959 O O . VAL A 1 120 ? -5.404 -8.565 -24.798 1.00 91.38 120 VAL A O 1
ATOM 962 N N . LYS A 1 121 ? -4.576 -8.016 -26.813 1.00 87.88 121 LYS A N 1
ATOM 963 C CA . LYS A 1 121 ? -3.706 -9.185 -26.941 1.00 87.88 121 LYS A CA 1
ATOM 964 C C . LYS A 1 121 ? -2.282 -8.779 -26.566 1.00 87.88 121 LYS A C 1
ATOM 966 O O . LYS A 1 121 ? -1.779 -7.790 -27.098 1.00 87.88 121 LYS A O 1
ATOM 971 N N . ILE A 1 122 ? -1.670 -9.516 -25.641 1.00 84.06 122 ILE A N 1
ATOM 972 C CA . ILE A 1 122 ? -0.392 -9.170 -25.000 1.00 84.06 122 ILE A CA 1
ATOM 973 C C . ILE A 1 122 ? 0.691 -10.180 -25.336 1.00 84.06 122 ILE A C 1
ATOM 975 O O . ILE A 1 122 ? 0.357 -11.385 -25.380 1.00 84.06 122 ILE A O 1
#

Foldseek 3Di:
DKWFFQAKDKDADPPDDPVVCVVCVVVVHDDPDDRIDIDGGRDMDDDPCVLVCLQQLRIGDDDPVSVVVVVDDPVNSVVNVLVNQCVVQVPDPVCSVCVVVLVFDHADPVRATHHPNHGGDD

Sequence (122 aa):
MKAILIQDHKAKNPHFDRLLDLQAKRFGYKYDVPRDVVVKSGTTIEGPDVWRLVRLGAAVPHDQECRDRCGLTSEQIASKVASYEFIHRGISRLHRQAFREGRMNGYDDNGNPTLDGKPVKI

Radius of gyration: 19.12 Å; chains: 1; bounding box: 49×26×50 Å